Protein AF-A0A7W6TPY9-F1 (afdb_monomer_lite)

Sequence (57 aa):
MAVGGALKLVPEGESRTVLEQDYQHMIDDGLLLDVPDTFDPLMRRCAEIETRANKPA

Structure (mmCIF, N/CA/C/O back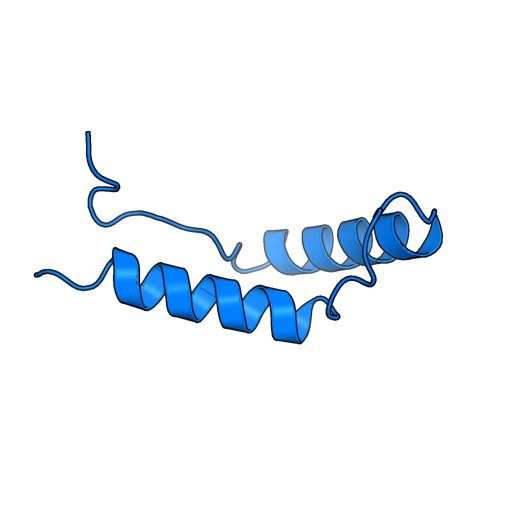bone):
data_AF-A0A7W6TPY9-F1
#
_entry.id   AF-A0A7W6TPY9-F1
#
loop_
_atom_site.group_PDB
_atom_site.id
_atom_site.type_symbol
_atom_site.label_atom_id
_atom_site.label_alt_id
_atom_site.label_comp_id
_atom_site.label_asym_id
_atom_site.label_entity_id
_atom_site.label_seq_id
_atom_site.pdbx_PDB_ins_code
_atom_site.Cartn_x
_atom_site.Cartn_y
_atom_site.Cartn_z
_atom_site.occupancy
_atom_site.B_iso_or_equiv
_atom_site.auth_seq_id
_atom_site.auth_comp_id
_atom_site.auth_asym_id
_atom_site.auth_atom_id
_atom_site.pdbx_PDB_model_num
ATOM 1 N N . MET A 1 1 ? -16.289 17.702 4.389 1.00 36.81 1 MET A N 1
ATOM 2 C CA . MET A 1 1 ? -16.627 16.482 5.145 1.00 36.81 1 MET A CA 1
ATOM 3 C C . MET A 1 1 ? -15.375 15.638 5.160 1.00 36.81 1 MET A C 1
ATOM 5 O O . MET A 1 1 ? -14.893 15.267 4.099 1.00 36.81 1 MET A O 1
ATOM 9 N N . ALA A 1 2 ? -14.762 15.555 6.338 1.00 44.56 2 ALA A N 1
ATOM 10 C CA . ALA A 1 2 ? -13.481 14.910 6.566 1.00 44.56 2 ALA A CA 1
ATOM 11 C C . ALA A 1 2 ? -13.630 13.400 6.383 1.00 44.56 2 ALA A C 1
ATOM 13 O O . ALA A 1 2 ? -14.696 12.856 6.668 1.00 44.56 2 ALA A O 1
ATOM 14 N N . VAL A 1 3 ? -12.575 12.755 5.895 1.00 46.66 3 VAL A N 1
ATOM 15 C CA . VAL A 1 3 ? -12.435 11.298 5.835 1.00 46.66 3 VAL A CA 1
ATOM 16 C C . VAL A 1 3 ? -12.614 10.725 7.245 1.00 46.66 3 VAL A C 1
ATOM 18 O O . VAL A 1 3 ? -11.690 10.659 8.044 1.00 46.66 3 VAL A O 1
ATOM 21 N N . GLY A 1 4 ? -13.860 10.425 7.600 1.00 43.00 4 GLY A N 1
ATOM 22 C CA . GLY A 1 4 ? -14.232 9.918 8.909 1.00 43.00 4 GLY A CA 1
ATOM 23 C C . GLY A 1 4 ? -13.862 8.450 9.000 1.00 43.00 4 GLY A C 1
ATOM 24 O O . GLY A 1 4 ? -14.650 7.615 8.579 1.00 43.00 4 GLY A O 1
ATOM 25 N N . GLY A 1 5 ? -12.661 8.160 9.505 1.00 52.38 5 GLY A N 1
ATOM 26 C CA . GLY A 1 5 ? -12.292 6.903 10.175 1.00 52.38 5 GLY A CA 1
ATOM 27 C C . GLY A 1 5 ? -12.475 5.580 9.420 1.00 52.38 5 GLY A C 1
ATOM 28 O O . GLY A 1 5 ? -12.360 4.528 10.040 1.00 52.38 5 GLY A O 1
ATOM 29 N N . ALA A 1 6 ? -12.774 5.607 8.123 1.00 57.31 6 ALA A N 1
ATOM 30 C CA . ALA A 1 6 ? -12.977 4.425 7.286 1.00 57.31 6 ALA A CA 1
ATOM 31 C C . ALA A 1 6 ? -12.300 4.588 5.919 1.00 57.31 6 ALA A C 1
ATOM 33 O O . ALA A 1 6 ? -12.794 4.099 4.901 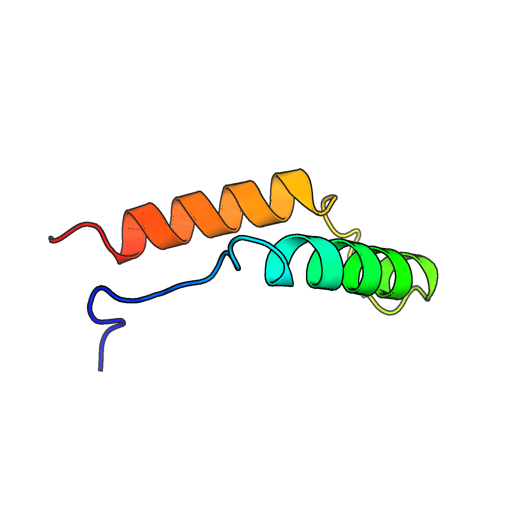1.00 57.31 6 ALA A O 1
ATOM 34 N N . LEU A 1 7 ? -11.190 5.330 5.870 1.00 65.94 7 LEU A N 1
ATOM 35 C CA . LEU A 1 7 ? -10.399 5.414 4.652 1.00 65.94 7 LEU A CA 1
ATOM 36 C C . LEU A 1 7 ? -9.752 4.041 4.456 1.00 65.94 7 LEU A C 1
ATOM 38 O O . LEU A 1 7 ? -8.936 3.657 5.281 1.00 65.94 7 LEU A O 1
ATOM 42 N N . LYS A 1 8 ? -10.152 3.293 3.426 1.00 64.81 8 LYS A N 1
ATOM 43 C CA . LYS A 1 8 ? -9.526 2.020 3.059 1.00 64.81 8 LYS A CA 1
ATOM 44 C C . LYS A 1 8 ? -8.823 2.207 1.722 1.00 64.81 8 LYS A C 1
ATOM 46 O O . LYS A 1 8 ? -9.471 2.164 0.679 1.00 64.81 8 LYS A O 1
ATOM 51 N N . LEU A 1 9 ? -7.529 2.515 1.765 1.00 68.25 9 LEU A N 1
ATOM 52 C CA . LEU A 1 9 ? -6.703 2.638 0.559 1.00 68.25 9 LEU A CA 1
ATOM 53 C C . LEU A 1 9 ? -6.151 1.281 0.137 1.00 68.25 9 LEU A C 1
ATOM 55 O O . LEU A 1 9 ? -5.933 1.060 -1.051 1.00 68.25 9 LEU A O 1
ATOM 59 N N . VAL A 1 10 ? -5.907 0.391 1.100 1.00 68.56 10 VAL A N 1
ATOM 60 C CA . VAL A 1 10 ? -5.313 -0.915 0.828 1.00 68.56 10 VAL A CA 1
ATOM 61 C C . VAL A 1 10 ? 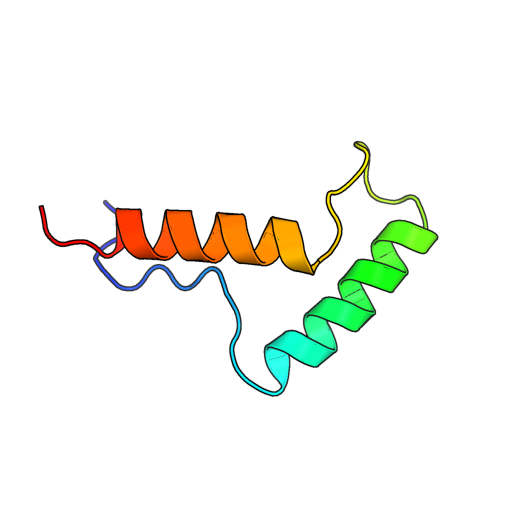-6.427 -1.959 0.713 1.00 68.56 10 VAL A C 1
ATOM 63 O O . VAL A 1 10 ? -7.102 -2.256 1.705 1.00 68.56 10 VAL A O 1
ATOM 66 N N . PRO A 1 11 ? -6.662 -2.536 -0.479 1.00 72.06 11 PRO A N 1
ATOM 67 C CA . PRO A 1 11 ? -7.525 -3.699 -0.589 1.00 72.06 11 PRO A CA 1
ATOM 68 C C . PRO A 1 11 ? -6.895 -4.885 0.148 1.00 72.06 11 PRO A C 1
ATOM 70 O O . PRO A 1 11 ? -5.681 -5.087 0.129 1.00 72.06 11 PRO A O 1
ATOM 73 N N . GLU A 1 12 ? -7.734 -5.686 0.798 1.00 75.62 12 GLU A N 1
ATOM 74 C CA . GLU A 1 12 ? -7.320 -6.875 1.546 1.00 75.62 12 GLU A CA 1
ATOM 75 C C . GLU A 1 12 ? -7.796 -8.144 0.831 1.00 75.62 12 GLU A C 1
ATOM 77 O O . GLU A 1 12 ? -8.822 -8.136 0.149 1.00 75.62 12 GLU A O 1
ATOM 82 N N . GLY A 1 13 ? -7.065 -9.246 1.013 1.00 75.75 13 GLY A N 1
ATOM 83 C CA . GLY A 1 13 ? -7.430 -10.550 0.458 1.00 75.75 13 GLY A CA 1
ATOM 84 C C . GLY A 1 13 ? -7.311 -10.612 -1.066 1.00 75.75 13 GLY A C 1
ATOM 85 O O . GLY A 1 13 ? -6.349 -10.113 -1.644 1.00 75.75 13 GLY A O 1
ATOM 86 N N . GLU A 1 14 ? -8.292 -11.234 -1.716 1.00 77.25 14 GLU A N 1
ATOM 87 C CA . GLU A 1 14 ? -8.293 -11.505 -3.161 1.00 77.25 14 GLU A CA 1
ATOM 88 C C . GLU A 1 14 ? -8.226 -10.224 -4.010 1.00 77.25 14 GLU A C 1
ATOM 90 O O . GLU A 1 14 ? -7.529 -10.175 -5.024 1.00 77.25 14 GLU A O 1
ATOM 95 N N . SER A 1 15 ? -8.846 -9.138 -3.536 1.00 77.75 15 SER A N 1
ATOM 96 C CA . SER A 1 15 ? -8.769 -7.826 -4.182 1.00 77.75 15 SER A CA 1
ATOM 97 C C . SER A 1 15 ? -7.342 -7.279 -4.261 1.00 77.75 15 SER A C 1
ATOM 99 O O . SER A 1 15 ? -7.044 -6.545 -5.195 1.00 77.75 15 SER A O 1
ATOM 101 N N . ARG A 1 16 ? -6.446 -7.632 -3.325 1.00 80.62 16 ARG A N 1
ATOM 102 C CA . ARG A 1 16 ? -5.039 -7.204 -3.373 1.00 80.62 16 ARG A CA 1
ATOM 103 C C . ARG A 1 16 ? -4.293 -7.880 -4.516 1.00 80.62 16 ARG A C 1
ATOM 105 O O . ARG A 1 16 ? -3.549 -7.215 -5.222 1.00 80.62 16 ARG A O 1
ATOM 112 N N . THR A 1 17 ? -4.500 -9.182 -4.694 1.00 80.12 17 THR A N 1
ATOM 113 C CA . THR A 1 17 ? -3.824 -9.970 -5.732 1.00 80.12 17 THR A CA 1
ATOM 114 C C . THR A 1 17 ? -4.284 -9.567 -7.128 1.00 80.12 17 THR A C 1
ATOM 116 O O . THR A 1 17 ? -3.457 -9.425 -8.023 1.00 80.12 17 THR A O 1
ATOM 119 N N . VAL A 1 18 ? -5.587 -9.329 -7.306 1.00 84.94 18 VAL A N 1
ATOM 120 C CA . VAL A 1 18 ? -6.124 -8.825 -8.579 1.00 84.94 18 VAL A CA 1
ATOM 121 C C . VAL A 1 18 ? -5.570 -7.433 -8.878 1.00 84.94 18 VAL A C 1
ATOM 123 O O . VAL A 1 18 ? -5.120 -7.191 -9.992 1.00 84.94 18 VAL A O 1
ATOM 126 N N . LEU A 1 19 ? -5.532 -6.545 -7.877 1.00 82.31 19 LEU A N 1
ATOM 127 C CA . LEU A 1 19 ? -4.987 -5.200 -8.053 1.00 82.31 19 LEU A CA 1
ATOM 128 C C . LEU A 1 19 ? -3.482 -5.221 -8.364 1.00 82.31 19 LEU A C 1
A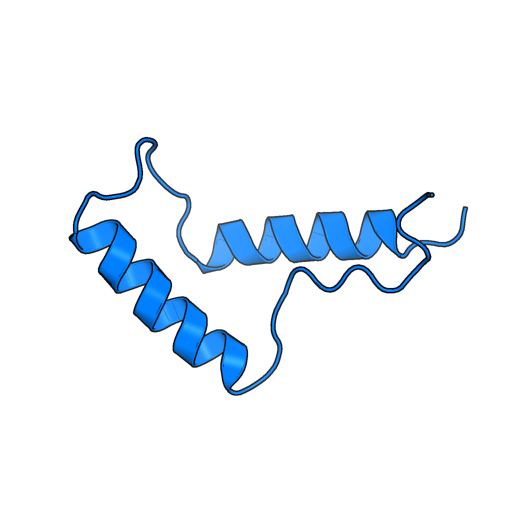TOM 130 O O . LEU A 1 19 ? -3.028 -4.401 -9.147 1.00 82.31 19 LEU A O 1
ATOM 134 N N . GLU A 1 20 ? -2.709 -6.140 -7.781 1.00 83.31 20 GLU A N 1
ATOM 135 C CA . GLU A 1 20 ? -1.275 -6.292 -8.070 1.00 83.31 20 GLU A CA 1
ATOM 136 C C . GLU A 1 20 ? -1.028 -6.692 -9.526 1.00 83.31 20 GLU A C 1
ATOM 138 O O . GLU A 1 20 ? -0.190 -6.089 -10.194 1.00 83.31 20 GLU A O 1
ATOM 143 N N . GLN A 1 21 ? -1.784 -7.672 -10.029 1.00 83.88 21 GLN A N 1
ATOM 144 C CA . GLN A 1 21 ? -1.684 -8.107 -11.422 1.00 83.88 21 GLN A CA 1
ATOM 145 C C . GLN A 1 21 ? -2.099 -6.990 -12.379 1.00 83.88 21 GLN A C 1
ATOM 147 O O . GLN A 1 21 ? -1.357 -6.681 -13.309 1.00 83.88 21 GLN A O 1
ATOM 152 N N . ASP A 1 22 ? -3.240 -6.351 -12.121 1.00 83.38 22 ASP A N 1
ATOM 153 C CA . ASP A 1 22 ? -3.750 -5.242 -12.931 1.00 83.38 22 ASP A CA 1
ATOM 154 C C . ASP A 1 22 ? -2.758 -4.064 -12.944 1.00 83.38 22 ASP A C 1
ATOM 156 O O . ASP A 1 22 ? -2.396 -3.554 -14.002 1.00 83.38 22 ASP A O 1
ATOM 160 N N . TYR A 1 23 ? -2.190 -3.725 -11.782 1.00 81.19 23 TYR A N 1
ATOM 161 C CA . TYR A 1 23 ? -1.164 -2.693 -11.645 1.00 81.19 23 TYR A CA 1
ATOM 162 C C . TYR A 1 23 ? 0.114 -3.036 -12.414 1.00 81.19 23 TYR A C 1
ATOM 164 O O . TYR A 1 23 ? 0.657 -2.181 -13.110 1.00 81.19 23 TYR A O 1
ATOM 172 N N . GLN A 1 24 ? 0.593 -4.282 -12.344 1.00 81.25 24 GLN A N 1
ATOM 173 C CA . GLN A 1 24 ? 1.776 -4.703 -13.095 1.00 81.25 24 GLN A CA 1
ATOM 174 C C . GLN A 1 24 ? 1.535 -4.639 -14.612 1.00 81.25 24 GLN A C 1
ATOM 176 O O . GLN A 1 24 ? 2.416 -4.200 -15.347 1.00 81.25 24 GLN A O 1
ATOM 181 N N . HIS A 1 25 ? 0.339 -5.016 -15.073 1.00 83.62 25 HIS A N 1
ATOM 182 C CA . HIS A 1 25 ? -0.062 -4.874 -16.472 1.00 83.62 25 HIS A CA 1
ATOM 183 C C . HIS A 1 25 ? -0.104 -3.405 -16.915 1.00 83.62 25 HIS A C 1
ATOM 185 O O . HIS A 1 25 ? 0.374 -3.088 -17.998 1.00 83.62 25 HIS A O 1
ATOM 191 N N . MET A 1 26 ? -0.600 -2.494 -16.073 1.00 81.38 26 MET A N 1
ATOM 192 C CA . MET A 1 26 ? -0.614 -1.054 -16.370 1.00 81.38 26 MET A CA 1
ATOM 193 C C . MET A 1 26 ? 0.790 -0.428 -16.412 1.00 81.38 26 MET A C 1
ATOM 195 O O . MET A 1 26 ? 1.016 0.515 -17.172 1.00 81.38 26 MET A O 1
ATOM 199 N N . ILE A 1 27 ? 1.731 -0.929 -15.600 1.00 78.44 27 ILE A N 1
ATOM 200 C CA . ILE A 1 27 ? 3.146 -0.526 -15.657 1.00 78.44 27 ILE A CA 1
ATOM 201 C C . ILE A 1 27 ? 3.778 -0.985 -16.969 1.00 78.44 27 ILE A C 1
ATOM 203 O O . ILE A 1 27 ? 4.457 -0.195 -17.622 1.00 78.44 27 ILE A O 1
ATOM 207 N N . ASP A 1 28 ? 3.557 -2.246 -17.342 1.00 76.75 28 ASP A N 1
ATOM 208 C CA . ASP A 1 28 ? 4.095 -2.840 -18.570 1.00 76.75 28 ASP A CA 1
ATOM 209 C C . ASP A 1 28 ? 3.557 -2.137 -19.828 1.00 76.75 28 ASP A C 1
ATOM 211 O O . ASP A 1 28 ? 4.310 -1.865 -20.760 1.00 76.75 28 ASP A O 1
ATOM 215 N N . ASP A 1 29 ? 2.284 -1.730 -19.802 1.00 80.00 29 ASP A N 1
ATOM 216 C CA . ASP A 1 29 ? 1.639 -0.946 -20.862 1.00 80.00 29 ASP A CA 1
ATOM 217 C C . ASP A 1 29 ? 2.198 0.492 -20.978 1.00 80.00 29 ASP A C 1
ATOM 219 O O . ASP A 1 29 ? 1.927 1.203 -21.944 1.00 80.00 29 ASP A O 1
ATOM 223 N N . GLY A 1 30 ? 3.013 0.943 -20.014 1.00 69.38 30 GLY A N 1
ATOM 224 C CA . GLY A 1 30 ? 3.608 2.283 -20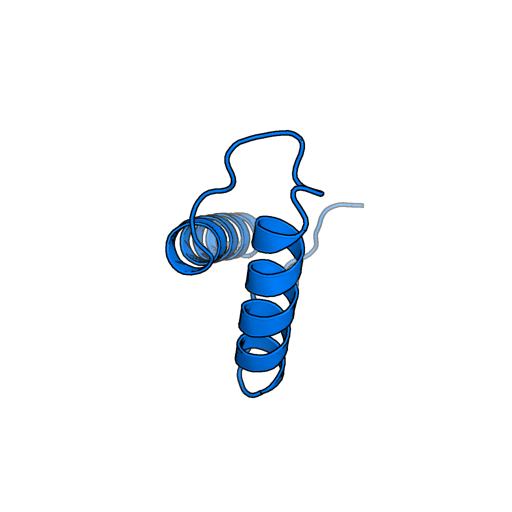.016 1.00 69.38 30 GLY A CA 1
ATOM 225 C C . GLY A 1 30 ? 2.589 3.401 -19.782 1.00 69.38 30 GLY A C 1
ATOM 226 O O . GLY A 1 30 ? 2.856 4.564 -20.085 1.00 69.38 30 GLY A O 1
ATOM 227 N N . LEU A 1 31 ? 1.417 3.061 -19.237 1.00 69.62 31 LEU A N 1
ATOM 228 C CA . LEU A 1 31 ? 0.316 3.993 -18.989 1.00 69.62 31 LEU A CA 1
ATOM 229 C C . LEU A 1 31 ? 0.617 4.966 -17.833 1.00 69.62 31 LEU A C 1
ATOM 231 O O . LEU A 1 31 ? -0.036 6.001 -17.678 1.00 69.62 31 LEU A O 1
ATOM 235 N N . LEU A 1 32 ? 1.613 4.640 -17.008 1.00 64.94 32 LEU A N 1
ATOM 236 C CA . LEU A 1 32 ? 2.053 5.460 -15.887 1.00 64.94 32 LEU A CA 1
ATOM 237 C C . LEU A 1 32 ? 3.044 6.531 -16.361 1.00 64.94 32 LEU A C 1
ATOM 239 O O . LEU A 1 32 ? 4.157 6.249 -16.792 1.00 64.94 32 LEU A O 1
ATOM 243 N N . LEU A 1 33 ? 2.601 7.788 -16.259 1.00 58.62 33 LEU A N 1
ATOM 244 C CA . LEU A 1 33 ? 3.343 8.995 -16.649 1.00 58.62 33 LEU A CA 1
ATOM 245 C C . LEU A 1 33 ? 4.594 9.266 -15.787 1.00 58.62 33 LEU A C 1
ATOM 247 O O . LEU A 1 33 ? 5.405 10.112 -16.156 1.00 58.62 33 LEU A O 1
ATOM 251 N N . ASP A 1 34 ? 4.744 8.575 -14.656 1.00 59.44 34 ASP A N 1
ATOM 252 C CA . ASP A 1 34 ? 5.871 8.674 -13.722 1.00 59.44 34 ASP A CA 1
ATOM 253 C C . ASP A 1 34 ? 6.319 7.262 -13.333 1.00 59.44 34 ASP A C 1
ATOM 255 O O . ASP A 1 34 ? 5.462 6.378 -13.322 1.00 59.44 34 ASP A O 1
ATOM 259 N N . VAL A 1 35 ? 7.613 7.043 -13.031 1.00 57.84 35 VAL A N 1
ATOM 260 C CA . VAL A 1 35 ? 8.148 5.722 -12.643 1.00 57.84 35 VAL A CA 1
ATOM 261 C C . VAL A 1 35 ? 7.431 5.281 -11.371 1.00 57.84 35 VAL A C 1
ATOM 263 O O . VAL A 1 35 ? 7.764 5.749 -10.279 1.00 57.84 35 VAL A O 1
ATOM 266 N N . PRO A 1 36 ? 6.441 4.392 -11.489 1.00 64.31 36 PRO A N 1
ATOM 267 C CA . PRO A 1 36 ? 5.661 4.007 -10.345 1.00 64.31 36 PRO A CA 1
ATOM 268 C C . PRO A 1 36 ? 6.551 3.163 -9.446 1.00 64.31 36 PRO A C 1
ATOM 270 O O . PRO A 1 36 ? 7.191 2.207 -9.893 1.00 64.31 36 PRO A O 1
ATOM 273 N N . ASP A 1 37 ? 6.564 3.498 -8.160 1.00 65.75 37 ASP A N 1
ATOM 274 C CA . ASP A 1 37 ? 7.021 2.566 -7.143 1.00 65.75 37 ASP A CA 1
ATOM 275 C C . ASP A 1 37 ? 6.305 1.218 -7.359 1.00 65.75 37 ASP A C 1
ATOM 277 O O . ASP A 1 37 ? 5.120 1.161 -7.722 1.00 65.75 37 ASP A O 1
ATOM 281 N N . THR A 1 38 ? 7.039 0.120 -7.158 1.00 74.06 38 THR A N 1
ATOM 282 C CA . THR A 1 38 ? 6.461 -1.229 -7.215 1.00 74.06 38 THR A CA 1
ATOM 283 C C . THR A 1 38 ? 5.238 -1.331 -6.298 1.00 74.06 38 THR A C 1
ATOM 285 O O . THR A 1 38 ? 5.058 -0.552 -5.357 1.00 74.06 38 THR A O 1
ATOM 288 N N . PHE A 1 39 ? 4.369 -2.303 -6.572 1.00 74.38 39 PHE A N 1
ATOM 289 C CA . PHE A 1 39 ? 3.111 -2.464 -5.840 1.00 74.38 39 PHE A CA 1
ATOM 290 C C . PHE A 1 39 ? 3.306 -2.488 -4.311 1.00 74.38 39 PHE A C 1
ATOM 292 O O . PHE A 1 39 ? 2.538 -1.881 -3.568 1.00 74.38 39 PHE A O 1
ATOM 299 N N . ASP A 1 40 ? 4.389 -3.112 -3.841 1.00 77.50 40 ASP A N 1
ATOM 300 C CA . ASP A 1 40 ? 4.729 -3.229 -2.420 1.00 77.50 40 ASP A CA 1
ATOM 301 C C . ASP A 1 40 ? 5.017 -1.872 -1.729 1.00 77.50 40 ASP A C 1
ATOM 303 O O . ASP A 1 40 ? 4.349 -1.551 -0.738 1.00 77.50 40 ASP A O 1
ATOM 307 N N . PRO A 1 41 ? 5.950 -1.023 -2.215 1.00 79.88 41 PRO A N 1
ATOM 308 C CA . PRO A 1 41 ? 6.159 0.319 -1.667 1.00 79.88 41 PRO A CA 1
ATOM 309 C C . PRO A 1 41 ? 4.946 1.250 -1.810 1.00 79.88 41 PRO A C 1
ATOM 311 O O . PRO A 1 41 ? 4.677 2.021 -0.881 1.00 79.88 41 PRO A O 1
ATOM 314 N N . LEU A 1 42 ? 4.170 1.153 -2.899 1.00 79.81 42 LEU A N 1
ATOM 315 C CA . LEU A 1 42 ? 2.925 1.918 -3.043 1.00 79.81 42 LEU A CA 1
ATOM 316 C C . LEU A 1 42 ? 1.906 1.524 -1.963 1.00 79.81 42 LEU A C 1
ATOM 318 O O . LEU A 1 42 ? 1.333 2.391 -1.295 1.00 79.81 42 LEU A O 1
ATOM 322 N N . MET A 1 43 ? 1.722 0.220 -1.739 1.00 80.88 43 MET A N 1
ATOM 323 C CA . MET A 1 43 ? 0.823 -0.299 -0.709 1.00 80.88 43 MET A CA 1
ATOM 324 C C . MET A 1 43 ? 1.286 0.051 0.703 1.00 80.88 43 MET A C 1
ATOM 326 O O . MET A 1 43 ? 0.453 0.362 1.553 1.00 80.88 43 MET A O 1
ATOM 330 N N . ARG A 1 44 ? 2.600 0.084 0.964 1.00 81.62 44 ARG A N 1
ATOM 331 C CA . ARG A 1 44 ? 3.132 0.568 2.248 1.00 81.62 44 ARG A CA 1
ATOM 332 C C . ARG A 1 44 ? 2.770 2.026 2.504 1.00 81.62 44 ARG A C 1
ATOM 334 O O . ARG A 1 44 ? 2.247 2.326 3.573 1.00 81.62 44 ARG A O 1
ATOM 341 N N . ARG A 1 45 ? 2.961 2.913 1.522 1.00 80.50 45 ARG A N 1
ATOM 342 C CA . ARG A 1 45 ? 2.536 4.320 1.640 1.00 80.50 45 ARG A CA 1
ATOM 343 C C . ARG A 1 45 ? 1.034 4.441 1.869 1.00 80.50 45 ARG A C 1
ATOM 345 O O . ARG A 1 45 ? 0.608 5.220 2.718 1.00 80.50 45 ARG A O 1
ATOM 352 N N . CYS A 1 46 ? 0.240 3.660 1.141 1.00 81.12 46 CYS A N 1
ATOM 353 C CA . CYS A 1 46 ? -1.207 3.614 1.314 1.00 81.12 46 CYS A CA 1
ATOM 354 C C . CYS A 1 46 ? -1.593 3.196 2.740 1.00 81.12 46 CYS A C 1
ATOM 356 O O . CYS A 1 46 ? -2.410 3.872 3.361 1.00 81.12 46 CYS A O 1
ATOM 358 N N . ALA A 1 47 ? -0.951 2.161 3.291 1.00 81.06 47 ALA A N 1
ATOM 359 C CA . ALA A 1 47 ? -1.168 1.701 4.662 1.00 81.06 47 ALA A CA 1
ATOM 360 C C . ALA A 1 47 ? -0.761 2.750 5.712 1.00 81.06 47 ALA A C 1
ATOM 362 O O . ALA A 1 47 ? -1.441 2.919 6.726 1.00 81.06 47 ALA A O 1
ATOM 363 N N 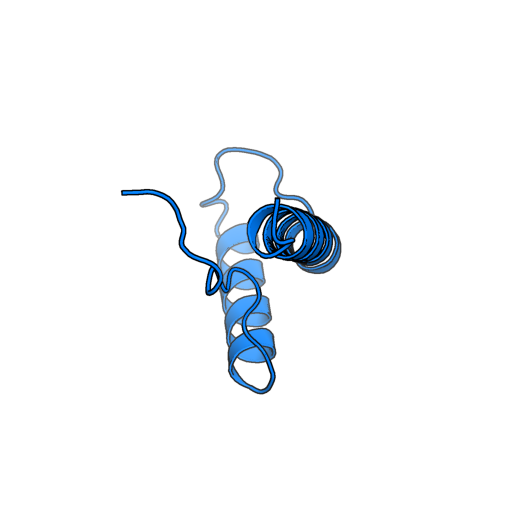. GLU A 1 48 ? 0.326 3.490 5.483 1.00 82.81 48 GLU A N 1
ATOM 364 C CA . GLU A 1 48 ? 0.751 4.578 6.371 1.00 82.81 48 GLU A CA 1
ATOM 365 C C . GLU A 1 48 ? -0.238 5.750 6.365 1.00 82.81 48 GLU A C 1
ATOM 367 O O . GLU A 1 48 ? -0.583 6.278 7.427 1.00 82.81 48 GLU A O 1
ATOM 372 N N . ILE A 1 49 ? -0.727 6.142 5.184 1.00 81.50 49 ILE A N 1
ATOM 373 C CA . ILE A 1 49 ? -1.744 7.191 5.032 1.00 81.50 49 ILE A CA 1
ATOM 374 C C . ILE A 1 49 ? -3.049 6.748 5.688 1.00 81.50 49 ILE A C 1
ATOM 376 O O . ILE A 1 49 ? -3.626 7.514 6.454 1.00 81.50 49 ILE A O 1
ATOM 380 N N . GLU A 1 50 ? -3.478 5.514 5.436 1.00 80.31 50 GLU A N 1
ATOM 381 C CA . GLU A 1 50 ? -4.644 4.892 6.055 1.00 80.31 50 GLU A CA 1
ATOM 382 C C . GLU A 1 50 ? -4.537 4.907 7.585 1.00 80.31 50 GLU A C 1
ATOM 384 O O . GLU A 1 50 ? -5.431 5.398 8.270 1.00 80.31 50 GLU A O 1
ATOM 389 N N . THR A 1 51 ? -3.398 4.477 8.130 1.00 80.00 51 THR A N 1
ATOM 390 C CA . THR A 1 51 ? -3.135 4.483 9.576 1.00 80.00 51 THR A CA 1
ATOM 391 C C . THR A 1 51 ? -3.167 5.897 10.151 1.00 80.00 51 THR A C 1
ATOM 393 O O . THR A 1 51 ? -3.709 6.124 11.231 1.00 80.00 51 THR A O 1
ATOM 396 N N . ARG A 1 52 ? -2.583 6.875 9.452 1.00 80.94 52 ARG A N 1
ATOM 397 C CA . ARG A 1 52 ? -2.558 8.273 9.898 1.00 80.94 52 ARG A CA 1
ATOM 398 C C . ARG A 1 52 ? -3.931 8.939 9.798 1.00 80.94 52 ARG A C 1
ATOM 400 O O . ARG A 1 52 ? -4.253 9.747 10.660 1.00 80.94 52 ARG A O 1
ATOM 407 N N . ALA A 1 53 ? -4.710 8.623 8.767 1.00 78.00 53 ALA A N 1
ATOM 408 C CA . ALA A 1 53 ? -6.041 9.178 8.538 1.00 78.00 53 ALA A CA 1
ATOM 409 C C . ALA A 1 53 ? -7.100 8.555 9.458 1.00 78.00 53 ALA A C 1
ATOM 411 O O . ALA A 1 53 ? -8.002 9.254 9.907 1.00 78.00 53 ALA A O 1
ATOM 412 N N . ASN A 1 54 ? -6.975 7.260 9.761 1.00 73.12 54 ASN A N 1
ATOM 413 C CA . ASN A 1 54 ? -7.874 6.548 10.668 1.00 73.12 54 ASN A CA 1
ATOM 414 C C . ASN A 1 54 ? -7.457 6.664 12.141 1.00 73.12 54 ASN A C 1
ATOM 416 O O . ASN A 1 54 ? -8.212 6.245 13.018 1.00 73.12 54 ASN A O 1
ATOM 420 N N . LYS A 1 55 ? -6.284 7.239 12.444 1.00 72.75 55 LYS A N 1
ATOM 421 C CA . LYS A 1 55 ? -5.938 7.599 13.821 1.00 72.75 55 LYS A CA 1
ATOM 422 C C . LYS A 1 55 ? -6.939 8.647 14.327 1.00 72.75 55 LYS A C 1
ATOM 424 O O . LYS A 1 55 ? -7.034 9.715 13.720 1.00 72.75 55 LYS A O 1
ATOM 429 N N . PRO A 1 56 ? -7.668 8.375 15.424 1.00 60.69 56 PRO A N 1
ATOM 430 C CA . PRO A 1 56 ? -8.480 9.399 16.060 1.00 60.69 56 PRO A CA 1
ATOM 431 C C . PRO A 1 56 ? -7.550 10.512 16.562 1.00 60.69 56 PRO A C 1
ATOM 433 O O . PRO A 1 56 ? -6.488 10.221 17.121 1.00 60.69 56 PRO A O 1
ATOM 436 N N . ALA A 1 57 ? -7.924 11.760 16.276 1.00 60.28 57 ALA A N 1
ATOM 437 C CA . ALA A 1 57 ? -7.225 12.953 16.751 1.00 60.28 57 ALA A CA 1
ATOM 438 C C . ALA A 1 57 ? -7.327 13.096 18.275 1.00 60.28 57 ALA A C 1
ATOM 440 O O . ALA A 1 57 ? -8.391 12.727 18.826 1.00 60.28 57 ALA A O 1
#

Radius of gyration: 13.34 Å; chains: 1; bounding box: 25×28×38 Å

Foldseek 3Di:
DAPAQPDDQADDDPVNVVVLVVVVVCVVVVVDPDNDDHSVVVNVVSVVVSCVRNPDD

Secondary structure (DSSP, 8-state):
----S----S--THHHHHHHHHHHHHHHTT--SS-PPPHHHHHHHHHHHHHHHHS--

pLDDT: mean 72.26, std 11.55, range [36.81, 84.94]